Protein AF-A0A3D2CRI0-F1 (afdb_monomer_lite)

Structure (mmCIF, N/CA/C/O backbone):
data_AF-A0A3D2CRI0-F1
#
_entry.id   AF-A0A3D2CRI0-F1
#
loop_
_atom_site.group_PDB
_atom_site.id
_atom_site.type_symbol
_atom_site.label_atom_id
_atom_site.label_alt_id
_atom_site.label_comp_id
_atom_site.label_asym_id
_atom_site.label_entity_id
_atom_site.label_seq_id
_atom_site.pdbx_PDB_ins_code
_atom_site.Cartn_x
_atom_site.Cartn_y
_atom_site.Cartn_z
_atom_site.occupancy
_atom_site.B_iso_or_equiv
_atom_site.auth_seq_id
_atom_site.auth_comp_id
_atom_site.auth_asym_id
_atom_site.auth_atom_id
_atom_site.pdbx_PDB_model_num
ATOM 1 N N . MET A 1 1 ? -3.227 18.587 13.113 1.00 55.28 1 MET A N 1
ATOM 2 C CA . MET A 1 1 ? -2.668 17.455 13.888 1.00 55.28 1 MET A CA 1
ATOM 3 C C . MET A 1 1 ? -3.191 16.168 13.266 1.00 55.28 1 MET A C 1
ATOM 5 O O . MET A 1 1 ? -4.397 16.106 13.072 1.00 55.28 1 MET A O 1
ATOM 9 N N . PRO A 1 2 ? -2.357 15.168 12.920 1.00 62.34 2 PRO A N 1
ATOM 10 C CA . PRO A 1 2 ? -2.826 13.897 12.340 1.00 62.34 2 PRO A CA 1
ATOM 11 C C . PRO A 1 2 ? -3.886 13.183 13.194 1.00 62.34 2 PRO A C 1
ATOM 13 O O . PRO A 1 2 ? -4.631 12.353 12.704 1.00 62.34 2 PRO A O 1
ATOM 16 N N . GLU A 1 3 ? -3.982 13.534 14.472 1.00 68.00 3 GLU A N 1
ATOM 17 C CA . GLU A 1 3 ? -4.976 13.031 15.423 1.00 68.00 3 GLU A CA 1
ATOM 18 C C . GLU A 1 3 ? -6.401 13.568 15.182 1.00 68.00 3 GLU A C 1
ATOM 20 O O . GLU A 1 3 ? -7.350 13.049 15.760 1.00 68.00 3 GLU A O 1
ATOM 25 N N . GLN A 1 4 ? -6.564 14.594 14.336 1.00 80.94 4 GLN A N 1
ATOM 26 C CA . GLN A 1 4 ? -7.856 15.217 14.012 1.00 80.94 4 GLN A CA 1
ATOM 27 C C . GLN A 1 4 ? -8.505 14.663 12.738 1.00 80.94 4 GLN A C 1
ATOM 29 O O . GLN A 1 4 ? -9.619 15.066 12.420 1.00 80.94 4 GLN A O 1
ATOM 34 N N . VAL A 1 5 ? -7.819 13.796 11.984 1.00 87.12 5 VAL A N 1
ATOM 35 C CA . VAL A 1 5 ? -8.399 13.188 10.776 1.00 87.12 5 VAL A CA 1
ATOM 36 C C . VAL A 1 5 ? -9.111 11.889 11.136 1.00 87.12 5 VAL A C 1
ATOM 38 O O . VAL A 1 5 ? -8.727 11.212 12.086 1.00 87.12 5 VAL A O 1
ATOM 41 N N . ASP A 1 6 ? -10.133 11.515 10.374 1.00 86.50 6 ASP A N 1
ATOM 42 C CA . ASP A 1 6 ? -10.847 10.257 10.614 1.00 86.50 6 ASP A CA 1
ATOM 43 C C . ASP A 1 6 ? -10.061 9.044 10.103 1.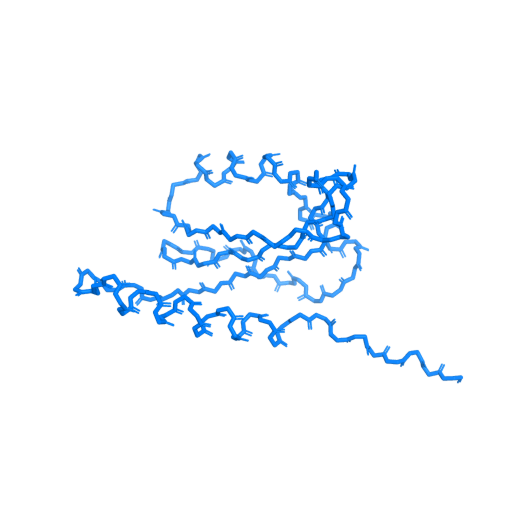00 86.50 6 ASP A C 1
ATOM 45 O O . ASP A 1 6 ? -10.086 7.971 10.709 1.00 86.50 6 ASP A O 1
ATOM 49 N N . VAL A 1 7 ? -9.329 9.218 8.998 1.00 88.50 7 VAL A N 1
ATOM 50 C CA . VAL A 1 7 ? -8.557 8.160 8.338 1.00 88.50 7 VAL A CA 1
ATOM 51 C C . VAL A 1 7 ? -7.265 8.732 7.760 1.00 88.50 7 VAL A C 1
ATOM 53 O O . VAL A 1 7 ? -7.248 9.819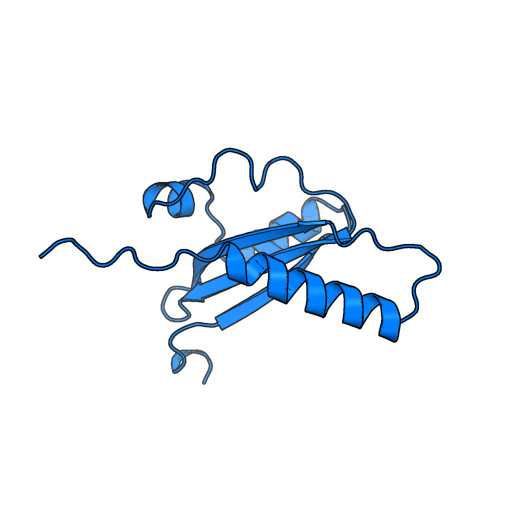 7.185 1.00 88.50 7 VAL A O 1
ATOM 56 N N . ILE A 1 8 ? -6.181 7.969 7.878 1.00 91.69 8 ILE A N 1
ATOM 57 C CA . ILE A 1 8 ? -4.923 8.187 7.167 1.00 91.69 8 ILE A CA 1
ATOM 58 C C . ILE A 1 8 ? -4.812 7.136 6.062 1.00 91.69 8 ILE A C 1
ATOM 60 O O . ILE A 1 8 ? -4.952 5.941 6.321 1.00 91.69 8 ILE A O 1
ATOM 64 N N . VAL A 1 9 ? -4.516 7.583 4.843 1.00 91.81 9 VAL A N 1
ATOM 65 C CA . VAL A 1 9 ? -4.148 6.710 3.723 1.00 91.81 9 VAL A CA 1
ATOM 66 C C . VAL A 1 9 ? -2.627 6.655 3.651 1.00 91.81 9 VAL A C 1
ATOM 68 O O . VAL A 1 9 ? -1.976 7.697 3.562 1.00 91.81 9 VAL A O 1
ATOM 71 N N . THR A 1 10 ? -2.046 5.459 3.681 1.00 93.00 10 THR A N 1
ATOM 72 C CA . THR A 1 10 ? -0.605 5.272 3.468 1.00 93.00 10 THR A CA 1
ATOM 73 C C . THR A 1 10 ? -0.365 4.263 2.363 1.00 93.00 10 THR A C 1
ATOM 75 O O . THR A 1 10 ? -1.198 3.391 2.129 1.00 93.00 10 THR A O 1
ATOM 78 N N . TYR A 1 11 ? 0.773 4.372 1.688 1.00 93.38 11 TYR A N 1
ATOM 79 C CA . TYR A 1 11 ? 1.212 3.350 0.754 1.00 93.38 11 TYR A CA 1
ATOM 80 C C . TYR A 1 11 ? 2.664 2.963 1.018 1.00 93.38 11 TYR A C 1
ATOM 82 O O . TYR A 1 11 ? 3.452 3.757 1.535 1.00 93.38 11 TYR A O 1
ATOM 90 N N . TYR A 1 12 ? 3.017 1.740 0.640 1.00 94.50 12 TYR A N 1
ATOM 91 C CA . TYR A 1 12 ? 4.371 1.212 0.722 1.00 94.50 12 TYR A CA 1
ATOM 92 C C . TYR A 1 12 ? 4.686 0.394 -0.524 1.00 94.50 12 TYR A C 1
ATOM 94 O O . TYR A 1 12 ? 3.935 -0.503 -0.901 1.00 94.50 12 TYR A O 1
ATOM 102 N N . LEU A 1 13 ? 5.809 0.706 -1.169 1.00 93.75 13 LEU A N 1
ATOM 103 C CA . LEU A 1 13 ? 6.306 -0.066 -2.300 1.00 93.75 13 LEU A CA 1
ATOM 104 C C . LEU A 1 13 ? 7.226 -1.175 -1.786 1.00 93.75 13 LEU A C 1
ATOM 106 O O . LEU A 1 13 ? 8.341 -0.912 -1.331 1.00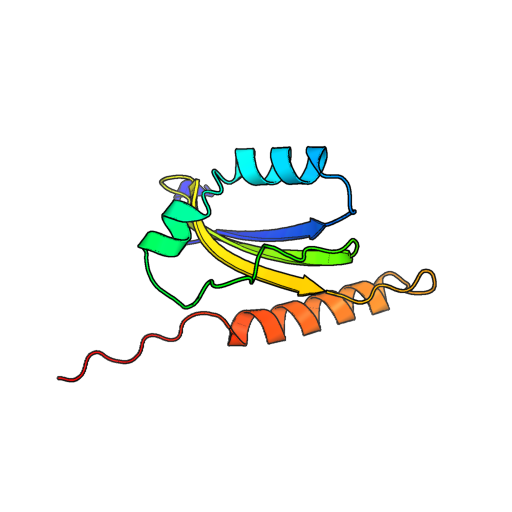 93.75 13 LEU A O 1
ATOM 110 N N . PHE A 1 14 ? 6.766 -2.421 -1.864 1.00 93.44 14 PHE A N 1
ATOM 111 C CA . PHE A 1 14 ? 7.519 -3.555 -1.355 1.00 93.44 14 PHE A CA 1
ATOM 112 C C . PHE A 1 14 ? 8.771 -3.799 -2.197 1.00 93.44 14 PHE A C 1
ATOM 114 O O . PHE A 1 14 ? 8.712 -4.123 -3.382 1.00 93.44 14 PHE A O 1
ATOM 121 N N . ASN A 1 15 ? 9.936 -3.687 -1.569 1.00 92.31 15 ASN A N 1
ATOM 122 C CA . ASN A 1 15 ? 11.226 -3.831 -2.241 1.00 92.31 15 ASN A CA 1
ATOM 123 C C . ASN A 1 15 ? 11.792 -5.262 -2.209 1.00 92.31 15 ASN A C 1
ATOM 125 O O . ASN A 1 15 ? 12.920 -5.484 -2.655 1.00 92.31 15 ASN A O 1
ATOM 129 N N . GLY A 1 16 ? 11.023 -6.229 -1.701 1.00 90.94 16 GLY A N 1
ATOM 130 C CA . GLY A 1 16 ? 11.441 -7.625 -1.579 1.00 90.94 16 GLY A CA 1
ATOM 131 C C . GLY A 1 16 ? 12.262 -7.936 -0.325 1.00 90.94 16 GLY A C 1
ATOM 132 O O . GLY A 1 16 ? 12.701 -9.072 -0.179 1.00 90.94 16 GLY A O 1
ATOM 133 N N . LYS A 1 17 ? 12.489 -6.972 0.581 1.00 93.75 17 LYS A N 1
ATOM 134 C CA . LYS A 1 17 ? 13.242 -7.194 1.825 1.00 93.75 17 LYS A CA 1
ATOM 135 C C . LYS A 1 17 ? 12.292 -7.453 3.002 1.00 93.75 17 LYS A C 1
ATOM 137 O O . LYS A 1 17 ? 11.647 -6.515 3.477 1.00 93.75 17 LYS A O 1
ATOM 142 N N . PRO A 1 18 ? 12.246 -8.682 3.554 1.00 89.19 18 PRO A N 1
ATOM 143 C CA . PRO A 1 18 ? 11.297 -9.029 4.615 1.00 89.19 18 PRO A CA 1
ATOM 144 C C . PRO A 1 18 ? 11.441 -8.180 5.882 1.00 89.19 18 PRO A C 1
ATOM 146 O O . PRO A 1 18 ? 10.443 -7.838 6.504 1.00 89.19 18 PRO A O 1
ATOM 149 N N . ARG A 1 19 ? 12.672 -7.794 6.249 1.00 92.81 19 ARG A N 1
ATOM 150 C CA . ARG A 1 19 ? 12.934 -6.984 7.451 1.00 92.81 19 ARG A CA 1
ATOM 151 C C . ARG A 1 19 ? 12.343 -5.578 7.356 1.00 92.81 19 ARG A C 1
ATOM 153 O O . ARG A 1 19 ? 11.773 -5.091 8.321 1.00 92.81 19 ARG A O 1
ATOM 160 N N . GLU A 1 20 ? 12.464 -4.928 6.202 1.00 93.88 20 GLU A N 1
ATOM 161 C CA . GLU A 1 20 ? 11.904 -3.585 6.010 1.00 93.88 20 GLU A CA 1
ATOM 162 C C . GLU A 1 20 ? 10.373 -3.630 5.982 1.00 93.88 20 GLU A C 1
ATOM 164 O O . GLU A 1 20 ? 9.718 -2.781 6.584 1.00 93.88 20 GLU A O 1
ATOM 169 N N . TYR A 1 21 ? 9.805 -4.674 5.374 1.00 91.69 21 TYR A N 1
ATOM 170 C CA . TYR A 1 21 ? 8.366 -4.912 5.410 1.00 91.69 21 TYR A CA 1
ATOM 171 C C . TYR A 1 21 ? 7.849 -5.202 6.830 1.00 91.69 21 TYR A C 1
ATOM 173 O O . TYR A 1 21 ? 6.806 -4.682 7.223 1.00 91.69 21 TYR A O 1
ATOM 181 N N . ALA A 1 22 ? 8.590 -5.975 7.630 1.00 90.44 22 ALA A N 1
ATOM 182 C CA . ALA A 1 22 ? 8.264 -6.214 9.035 1.00 90.44 22 ALA A CA 1
ATOM 183 C C . ALA A 1 22 ? 8.272 -4.910 9.849 1.00 90.44 22 ALA A C 1
ATOM 185 O O . ALA A 1 22 ? 7.308 -4.641 10.561 1.00 90.44 22 ALA A O 1
ATOM 186 N N . ASN A 1 23 ? 9.293 -4.064 9.673 1.00 92.75 23 ASN A N 1
ATOM 187 C CA . ASN A 1 23 ? 9.368 -2.761 10.338 1.00 92.75 23 ASN A CA 1
ATOM 188 C C . ASN A 1 23 ? 8.191 -1.848 9.945 1.00 92.75 23 ASN A C 1
ATOM 190 O O . ASN A 1 23 ? 7.596 -1.199 10.801 1.00 92.75 23 ASN A O 1
ATOM 194 N N . TYR A 1 24 ? 7.825 -1.809 8.658 1.00 92.00 24 TYR A N 1
ATOM 195 C CA . TYR A 1 24 ? 6.652 -1.060 8.192 1.00 92.00 24 TYR A CA 1
ATOM 196 C C . TYR A 1 24 ? 5.361 -1.551 8.867 1.00 92.00 24 TYR A C 1
ATOM 198 O O . TYR A 1 24 ? 4.580 -0.757 9.394 1.00 92.00 24 TYR A O 1
ATOM 206 N N . ASN A 1 25 ? 5.167 -2.871 8.912 1.00 89.88 25 ASN A N 1
ATOM 207 C CA . ASN A 1 25 ? 4.018 -3.497 9.562 1.00 89.88 25 ASN A CA 1
ATOM 208 C C . ASN A 1 25 ? 3.960 -3.224 11.070 1.00 89.88 25 ASN A C 1
ATOM 210 O O . ASN A 1 25 ? 2.869 -3.036 11.604 1.00 89.88 25 ASN A O 1
ATOM 214 N N . GLU A 1 26 ? 5.104 -3.174 11.750 1.00 88.94 26 GLU A N 1
ATOM 215 C CA . GLU A 1 26 ? 5.189 -2.853 13.177 1.00 88.94 26 GLU A CA 1
ATOM 216 C C . GLU A 1 26 ? 4.701 -1.425 13.462 1.00 88.94 26 GLU A C 1
ATOM 218 O O . GLU A 1 26 ? 3.871 -1.217 14.350 1.00 88.94 26 GLU A O 1
ATOM 223 N N . VAL A 1 27 ? 5.131 -0.449 12.653 1.00 87.25 27 VAL A N 1
ATOM 224 C CA . VAL A 1 27 ? 4.704 0.957 12.777 1.00 87.25 27 VAL A CA 1
ATOM 225 C C . VAL A 1 27 ? 3.188 1.103 12.620 1.00 87.25 27 VAL A C 1
ATOM 227 O O . VAL A 1 27 ? 2.563 1.874 13.352 1.00 87.25 27 VAL A O 1
ATOM 230 N N . LEU A 1 28 ? 2.592 0.343 11.698 1.00 85.31 28 LEU A N 1
ATOM 231 C CA . LEU A 1 28 ? 1.150 0.349 11.435 1.00 85.31 28 LEU A CA 1
ATOM 232 C C . LEU A 1 28 ? 0.348 -0.615 12.316 1.00 85.31 28 LEU A C 1
ATOM 234 O O . LEU A 1 28 ? -0.864 -0.735 12.133 1.00 85.31 28 LEU A O 1
ATOM 238 N N . ARG A 1 29 ? 1.009 -1.316 13.251 1.00 85.25 29 ARG A N 1
ATOM 239 C CA . ARG A 1 29 ? 0.403 -2.353 14.103 1.00 85.25 29 ARG A CA 1
ATOM 240 C C . ARG A 1 29 ? -0.404 -3.365 13.285 1.00 85.25 29 ARG A C 1
ATOM 242 O O . ARG A 1 29 ? -1.503 -3.771 13.667 1.00 85.25 29 ARG A O 1
ATOM 249 N N . PHE A 1 30 ? 0.135 -3.745 12.128 1.00 81.62 30 PHE A N 1
ATOM 250 C CA . PHE A 1 30 ? -0.520 -4.665 11.215 1.00 81.62 30 PHE A CA 1
ATOM 251 C C . PHE A 1 30 ? -0.737 -6.017 11.892 1.00 81.62 30 PHE A C 1
ATOM 253 O O . PHE A 1 30 ? 0.197 -6.668 12.357 1.00 81.62 30 PHE A O 1
ATOM 260 N N . CYS A 1 31 ? -1.990 -6.453 11.903 1.00 77.44 31 CYS A N 1
ATOM 261 C CA . CYS A 1 31 ? -2.407 -7.717 12.477 1.00 77.44 31 CYS A CA 1
ATOM 262 C C . CYS A 1 31 ? -3.379 -8.380 11.503 1.00 77.44 31 CYS A C 1
ATOM 264 O O . CYS A 1 31 ? -4.548 -8.001 11.411 1.00 77.44 31 CYS A O 1
ATOM 266 N N . VAL A 1 32 ? -2.897 -9.389 10.772 1.00 74.94 32 VAL A N 1
ATOM 267 C CA . VAL A 1 32 ? -3.709 -10.108 9.776 1.00 74.94 32 VAL A CA 1
ATOM 268 C C . VAL A 1 32 ? -4.963 -10.728 10.400 1.00 74.94 32 VAL A C 1
ATOM 270 O O . VAL A 1 32 ? -6.036 -10.681 9.808 1.00 74.94 32 VAL A O 1
ATOM 273 N N . TYR A 1 33 ? -4.861 -11.241 11.629 1.00 71.62 33 TYR A N 1
ATOM 274 C CA . TYR A 1 33 ? -5.997 -11.802 12.363 1.00 71.62 33 TYR A CA 1
ATOM 275 C C . TYR A 1 33 ? -7.028 -10.737 12.743 1.00 71.62 33 TYR A C 1
ATOM 277 O O . TYR A 1 33 ? -8.226 -10.987 12.662 1.00 71.62 33 TYR A O 1
ATOM 285 N N . CYS A 1 34 ? -6.569 -9.537 13.095 1.00 72.06 34 CYS A N 1
ATOM 286 C CA . CYS A 1 34 ? -7.425 -8.417 13.463 1.00 72.06 34 CYS A CA 1
ATOM 287 C C . CYS A 1 34 ? -8.215 -7.905 12.251 1.00 72.06 34 CYS A C 1
ATOM 289 O O . CYS A 1 34 ? -9.392 -7.592 12.384 1.00 72.06 34 CYS A O 1
ATOM 291 N N . LEU A 1 35 ? -7.592 -7.900 11.067 1.00 69.56 35 LEU A N 1
ATOM 292 C CA . LEU A 1 35 ? -8.255 -7.562 9.803 1.00 69.56 35 LEU A CA 1
ATOM 293 C C . LEU A 1 35 ? -9.235 -8.646 9.345 1.00 69.56 35 LEU A C 1
ATOM 295 O O . LEU A 1 35 ? -10.321 -8.336 8.866 1.00 69.56 35 LEU A O 1
ATOM 299 N N . ARG A 1 36 ? -8.881 -9.925 9.520 1.00 66.31 36 ARG A N 1
ATOM 300 C CA . ARG A 1 36 ? -9.776 -11.057 9.224 1.00 66.31 36 ARG A CA 1
ATOM 301 C C . ARG A 1 36 ? -11.026 -11.040 10.116 1.00 66.31 36 ARG A C 1
ATOM 303 O O . ARG A 1 36 ? -12.116 -11.343 9.639 1.00 66.31 36 ARG A O 1
ATOM 310 N N . ALA A 1 37 ? -10.879 -10.660 11.389 1.00 57.59 37 ALA A N 1
ATOM 311 C CA . ALA A 1 37 ? -11.966 -10.613 12.368 1.00 57.59 37 ALA A CA 1
ATOM 312 C C . ALA A 1 37 ? -12.984 -9.480 12.123 1.00 57.59 37 ALA A C 1
ATOM 314 O O . ALA A 1 37 ? -14.140 -9.616 12.513 1.00 57.59 37 ALA A O 1
ATOM 315 N N . SER A 1 38 ? -12.597 -8.388 11.450 1.00 56.66 38 SER A N 1
ATOM 316 C CA . SER A 1 38 ? -13.488 -7.259 11.131 1.00 56.66 38 SER A CA 1
ATOM 317 C C . SER A 1 38 ? -14.341 -7.442 9.862 1.00 56.66 38 SER A C 1
ATOM 319 O O . SER A 1 38 ? -15.065 -6.520 9.499 1.00 56.66 38 SER A O 1
ATOM 321 N N . THR A 1 39 ? -14.331 -8.634 9.245 1.00 53.88 39 THR A N 1
ATOM 322 C CA . THR A 1 39 ? -14.995 -9.041 7.979 1.00 53.88 39 THR A CA 1
ATOM 323 C C . THR A 1 39 ? -14.379 -8.505 6.674 1.00 53.88 39 THR A C 1
ATOM 325 O O . THR A 1 39 ? -13.712 -7.477 6.667 1.00 53.88 39 THR A O 1
ATOM 328 N N . TRP A 1 40 ? -14.703 -9.217 5.575 1.00 52.66 40 TRP A N 1
ATOM 329 C CA . TRP A 1 40 ? -14.350 -9.079 4.142 1.00 52.66 40 TRP A CA 1
ATOM 330 C C . TRP A 1 40 ? -13.270 -10.061 3.644 1.00 52.66 40 TRP A C 1
ATOM 332 O O . TRP A 1 40 ? -12.243 -10.264 4.279 1.00 52.66 40 TRP A O 1
ATOM 342 N N . GLN A 1 41 ? -13.576 -10.755 2.538 1.00 51.41 41 GLN A N 1
ATOM 343 C CA . GLN A 1 41 ? -12.898 -11.941 1.984 1.00 51.41 41 GLN A CA 1
ATOM 344 C C . GLN A 1 41 ? -11.377 -11.757 1.792 1.00 51.41 41 GLN A C 1
ATOM 346 O O . GLN A 1 41 ? -10.903 -11.438 0.709 1.00 51.41 41 GLN A O 1
ATOM 351 N N . THR A 1 42 ? -10.595 -11.995 2.841 1.00 53.88 42 THR A N 1
ATOM 352 C CA . THR A 1 42 ? -9.131 -11.813 2.862 1.00 53.88 42 THR A CA 1
ATOM 353 C C . THR A 1 42 ? -8.363 -13.110 2.624 1.00 53.88 42 THR A C 1
ATOM 355 O O . THR A 1 42 ? -7.153 -13.153 2.863 1.00 53.88 42 THR A O 1
ATOM 358 N N . ASN A 1 43 ? -9.025 -14.178 2.157 1.00 49.34 43 ASN A N 1
ATOM 359 C CA . ASN A 1 43 ? -8.319 -15.410 1.816 1.00 49.34 43 ASN A CA 1
ATOM 360 C C . ASN A 1 43 ? -7.265 -15.092 0.739 1.00 49.34 43 ASN A C 1
ATOM 362 O O . ASN A 1 43 ? -7.589 -14.741 -0.392 1.00 49.34 43 ASN A O 1
ATOM 366 N N . ASN A 1 44 ? -5.999 -15.204 1.145 1.00 53.47 44 ASN A N 1
ATOM 367 C CA . ASN A 1 44 ? -4.784 -15.216 0.330 1.00 53.47 44 ASN A CA 1
ATOM 368 C C . ASN A 1 44 ? -4.277 -13.877 -0.253 1.00 53.47 44 ASN A C 1
ATOM 370 O O . ASN A 1 44 ? -3.255 -13.884 -0.936 1.00 53.47 44 ASN A O 1
ATOM 374 N N . GLN A 1 45 ? -4.882 -12.717 0.047 1.00 60.25 45 GLN A N 1
ATOM 375 C CA . GLN A 1 45 ? -4.427 -11.422 -0.519 1.00 60.25 45 GLN A CA 1
ATOM 376 C C . GLN A 1 45 ? -3.040 -10.953 -0.035 1.00 60.25 45 GLN A C 1
ATOM 378 O O . GLN A 1 45 ? -2.428 -10.089 -0.658 1.00 60.25 45 GLN A O 1
ATOM 383 N N . TYR A 1 46 ? -2.523 -11.521 1.058 1.00 65.00 46 TYR A N 1
ATOM 384 C CA . TYR A 1 46 ? -1.244 -11.112 1.657 1.00 65.00 46 TYR A CA 1
ATOM 385 C C . TYR A 1 46 ? -0.140 -12.168 1.537 1.00 65.00 46 TYR A C 1
ATOM 387 O O . TYR A 1 46 ? 0.984 -11.923 1.967 1.00 65.00 46 TYR A O 1
ATOM 395 N N . GLU A 1 47 ? -0.449 -13.338 0.977 1.00 60.84 47 GLU A N 1
ATOM 396 C CA . GLU A 1 47 ? 0.458 -14.494 0.985 1.00 60.84 47 GLU A CA 1
ATOM 397 C C . GLU A 1 47 ? 1.459 -14.475 -0.182 1.00 60.84 47 GLU A C 1
ATOM 399 O O . GLU A 1 47 ? 2.496 -15.122 -0.101 1.00 60.84 47 GLU A O 1
ATOM 404 N N . ASN A 1 48 ? 1.212 -13.664 -1.220 1.00 65.38 48 ASN A N 1
ATOM 405 C CA . ASN A 1 48 ? 2.023 -13.616 -2.445 1.00 65.38 48 ASN A CA 1
ATOM 406 C C . ASN A 1 48 ? 2.537 -12.202 -2.773 1.00 65.38 48 ASN A C 1
ATOM 408 O O . ASN A 1 48 ? 2.441 -11.741 -3.910 1.00 65.38 48 ASN A O 1
ATOM 412 N N . LEU A 1 49 ? 3.067 -11.484 -1.778 1.00 83.88 49 LEU A N 1
ATOM 413 C CA . LEU A 1 49 ? 3.739 -10.204 -2.025 1.00 83.88 49 LEU A CA 1
ATOM 414 C C . LEU A 1 49 ? 5.055 -10.431 -2.777 1.00 83.88 49 LEU A C 1
ATOM 416 O O . LEU A 1 49 ? 5.963 -11.091 -2.272 1.00 83.88 49 LEU A O 1
ATOM 420 N N . ILE A 1 50 ? 5.175 -9.835 -3.962 1.00 89.19 50 ILE A N 1
ATOM 421 C CA . ILE A 1 50 ? 6.395 -9.862 -4.774 1.00 89.19 50 ILE A CA 1
ATOM 422 C C . ILE A 1 50 ? 7.065 -8.491 -4.773 1.00 89.19 50 ILE A C 1
ATOM 424 O O . ILE A 1 50 ? 6.422 -7.460 -4.575 1.00 89.19 50 ILE A O 1
ATOM 428 N N . LYS A 1 51 ? 8.380 -8.450 -5.002 1.00 91.62 51 LYS A N 1
ATOM 429 C CA . LYS A 1 51 ? 9.094 -7.179 -5.176 1.00 91.62 51 LYS A CA 1
ATOM 430 C C . LYS A 1 51 ? 8.400 -6.336 -6.256 1.00 91.62 51 LYS A C 1
ATOM 432 O O . LYS A 1 51 ? 8.126 -6.832 -7.342 1.00 91.62 51 LYS A O 1
ATOM 437 N N . GLY A 1 52 ? 8.146 -5.066 -5.953 1.00 92.38 52 GLY A N 1
ATOM 438 C CA . GLY A 1 52 ? 7.387 -4.154 -6.809 1.00 92.38 52 GLY A CA 1
ATOM 439 C C . GLY A 1 52 ? 5.878 -4.153 -6.545 1.00 92.38 52 GLY A C 1
ATOM 440 O O . GLY A 1 52 ? 5.156 -3.424 -7.216 1.00 92.38 52 GLY A O 1
ATOM 441 N N . SER A 1 53 ? 5.376 -4.925 -5.577 1.00 93.38 53 SER A N 1
ATOM 442 C CA . SER A 1 53 ? 3.996 -4.786 -5.111 1.00 93.38 53 SER A CA 1
ATOM 443 C C . SER A 1 53 ? 3.792 -3.474 -4.355 1.00 93.38 53 SER A C 1
ATOM 445 O O . SER A 1 53 ? 4.525 -3.167 -3.415 1.00 93.38 53 SER A O 1
ATOM 447 N N . LEU A 1 54 ? 2.764 -2.722 -4.738 1.00 94.75 54 LEU A N 1
ATOM 448 C CA . LEU A 1 54 ? 2.224 -1.613 -3.968 1.00 94.75 54 LEU A CA 1
ATOM 449 C C . LEU A 1 54 ? 1.318 -2.169 -2.870 1.00 94.75 54 LEU A C 1
ATOM 451 O O . LEU A 1 54 ? 0.477 -3.026 -3.133 1.00 94.75 54 LEU A O 1
ATOM 455 N N . ILE A 1 55 ? 1.481 -1.670 -1.653 1.00 93.56 55 ILE A N 1
ATOM 456 C CA . ILE A 1 55 ? 0.595 -1.918 -0.517 1.00 93.56 55 ILE A CA 1
ATOM 457 C C . ILE A 1 55 ? -0.105 -0.600 -0.207 1.00 93.56 55 ILE A C 1
ATOM 459 O O . ILE A 1 55 ? 0.571 0.421 -0.101 1.00 93.56 55 ILE A O 1
ATOM 463 N N . LEU A 1 56 ? -1.431 -0.618 -0.097 1.00 93.38 56 LEU A N 1
ATOM 464 C CA . LEU A 1 56 ? -2.263 0.544 0.210 1.00 93.38 56 LEU A CA 1
ATOM 465 C C . LEU A 1 56 ? -3.057 0.272 1.484 1.00 93.38 56 LEU A C 1
ATOM 467 O O . LEU A 1 56 ? -3.775 -0.722 1.568 1.00 93.38 56 LEU A O 1
ATOM 471 N N . ASP A 1 57 ? -2.934 1.181 2.441 1.00 91.38 57 ASP A N 1
ATOM 472 C CA . ASP A 1 57 ? -3.347 0.997 3.824 1.00 91.38 57 ASP A CA 1
ATOM 473 C C . ASP A 1 57 ? -4.247 2.138 4.292 1.00 91.38 57 ASP A C 1
ATOM 475 O O . ASP A 1 57 ? -3.904 3.313 4.145 1.00 91.38 57 ASP A O 1
ATOM 479 N N . LEU A 1 58 ? -5.372 1.781 4.914 1.00 90.50 58 LEU A N 1
ATOM 480 C CA . LEU A 1 58 ? -6.247 2.713 5.622 1.00 90.50 58 LEU A CA 1
ATOM 481 C C . LEU A 1 58 ? -6.081 2.540 7.121 1.00 90.50 58 LEU A C 1
ATOM 483 O O . LEU A 1 58 ? -6.287 1.451 7.662 1.00 90.50 58 LEU A O 1
ATOM 487 N N . VAL A 1 59 ? -5.723 3.630 7.789 1.00 88.94 59 VAL A N 1
ATOM 488 C CA . VAL A 1 59 ? -5.356 3.646 9.201 1.00 88.94 59 VAL A CA 1
ATOM 489 C C . VAL A 1 59 ? -6.280 4.590 9.956 1.00 88.94 59 VAL A C 1
ATOM 491 O O . VAL A 1 59 ? -6.369 5.774 9.642 1.00 88.94 59 VAL A O 1
ATOM 494 N N . GLU A 1 60 ? -6.925 4.082 10.999 1.00 87.75 60 GLU A N 1
ATOM 495 C CA . GLU A 1 60 ? -7.611 4.899 11.997 1.00 87.75 60 GLU A CA 1
ATOM 496 C C . GLU A 1 60 ? -6.554 5.524 12.933 1.00 87.75 60 GLU A C 1
ATOM 498 O O . GLU A 1 60 ? -5.879 4.789 13.670 1.00 87.75 60 GLU A O 1
ATOM 503 N N . PRO A 1 61 ? -6.386 6.859 12.953 1.00 86.75 61 PRO A N 1
ATOM 504 C CA . PRO A 1 61 ? -5.267 7.494 13.647 1.00 86.75 61 PRO A CA 1
ATOM 505 C C . PRO A 1 61 ? -5.368 7.411 15.170 1.00 86.75 61 PRO A C 1
ATOM 507 O O . PRO A 1 61 ? -4.334 7.288 15.824 1.00 86.75 61 PRO A O 1
ATOM 510 N N . LYS A 1 62 ? -6.586 7.398 15.737 1.00 83.38 62 LYS A N 1
ATOM 511 C CA . LYS A 1 62 ? -6.813 7.354 17.196 1.00 83.38 62 LYS A CA 1
ATOM 512 C C . LYS A 1 62 ? -6.091 6.185 17.867 1.00 83.38 62 LYS A C 1
ATOM 514 O O . LYS A 1 62 ? -5.477 6.354 18.913 1.00 83.38 62 LYS A O 1
ATOM 519 N N . ASN A 1 63 ? -6.132 5.012 17.234 1.00 79.44 63 ASN A N 1
ATOM 520 C CA . ASN A 1 63 ? -5.538 3.781 17.761 1.00 79.44 63 ASN A CA 1
ATOM 521 C C . ASN A 1 63 ? -4.353 3.269 16.926 1.00 79.44 63 ASN A C 1
ATOM 523 O O . ASN A 1 63 ? -3.769 2.232 17.259 1.00 79.44 63 ASN A O 1
ATOM 527 N N . LYS A 1 64 ? -4.002 3.982 15.843 1.00 80.19 64 LYS A N 1
ATOM 528 C CA . LYS A 1 64 ? -3.094 3.517 14.780 1.00 80.19 64 LYS A CA 1
ATOM 529 C C . LYS A 1 64 ? -3.482 2.123 14.288 1.00 80.19 64 LYS A C 1
ATOM 531 O O . LYS A 1 64 ? -2.637 1.245 14.142 1.00 80.19 64 LYS A O 1
ATOM 536 N N . ARG A 1 65 ? -4.786 1.898 14.126 1.00 81.19 65 ARG A N 1
ATOM 537 C CA . ARG A 1 65 ? -5.332 0.601 13.733 1.00 81.19 65 ARG A CA 1
ATOM 538 C C . ARG A 1 65 ? -5.444 0.561 12.219 1.00 81.19 65 ARG A C 1
ATOM 540 O O . ARG A 1 65 ? -6.130 1.402 11.643 1.00 81.19 65 ARG A O 1
ATOM 547 N N . LEU A 1 66 ? -4.813 -0.427 11.589 1.00 85.81 66 LEU A N 1
ATOM 548 C CA . LEU A 1 66 ? -5.071 -0.718 10.185 1.00 85.81 66 LEU A CA 1
ATOM 549 C C . LEU A 1 66 ? -6.480 -1.307 10.049 1.00 85.81 66 LEU A C 1
ATOM 551 O O . LEU A 1 66 ? -6.781 -2.327 10.667 1.00 85.81 66 LEU A O 1
ATOM 555 N N . VAL A 1 67 ? -7.340 -0.642 9.280 1.00 85.69 67 VAL A N 1
ATOM 556 C CA . VAL A 1 67 ? -8.746 -1.036 9.083 1.00 85.69 67 VAL A CA 1
ATOM 557 C C . VAL A 1 67 ? -8.984 -1.695 7.728 1.00 85.69 67 VAL A C 1
ATOM 559 O O . VAL A 1 67 ? -9.947 -2.437 7.567 1.00 85.69 67 VAL A O 1
ATOM 562 N N . TRP A 1 68 ? -8.096 -1.461 6.763 1.00 87.12 68 TRP A N 1
ATOM 563 C CA . TRP A 1 68 ? -8.120 -2.107 5.457 1.00 87.12 68 TRP A CA 1
ATOM 564 C C . TRP A 1 68 ? -6.731 -2.059 4.824 1.00 87.12 68 TRP A C 1
ATOM 566 O O . TRP A 1 68 ? -5.999 -1.085 5.007 1.00 87.12 68 TRP A O 1
ATOM 576 N N . ARG A 1 69 ? -6.396 -3.109 4.070 1.00 89.69 69 ARG A N 1
ATOM 577 C CA . ARG A 1 69 ? -5.172 -3.212 3.275 1.00 89.69 69 ARG A CA 1
ATOM 578 C C . ARG A 1 69 ? -5.474 -3.855 1.936 1.00 89.69 69 ARG A C 1
ATOM 580 O O . ARG A 1 69 ? -6.049 -4.945 1.910 1.00 89.69 69 ARG A O 1
ATOM 587 N N . SER A 1 70 ? -4.969 -3.253 0.870 1.00 88.88 70 SER A N 1
ATOM 588 C CA . SER A 1 70 ? -4.869 -3.866 -0.453 1.00 88.88 70 SER A CA 1
ATOM 589 C C . SER A 1 70 ? -3.407 -4.022 -0.870 1.00 88.88 70 SER A C 1
ATOM 591 O O . SER A 1 70 ? -2.543 -3.251 -0.450 1.00 88.88 70 SER A O 1
ATOM 593 N N . ALA A 1 71 ? -3.125 -5.026 -1.698 1.00 90.38 71 ALA A N 1
ATOM 594 C CA . ALA A 1 71 ? -1.816 -5.265 -2.291 1.00 90.38 71 ALA A CA 1
ATOM 595 C C . ALA A 1 71 ? -1.964 -5.524 -3.796 1.00 90.38 71 ALA A C 1
ATOM 597 O O . ALA A 1 71 ? -2.832 -6.288 -4.212 1.00 90.38 71 ALA A O 1
ATOM 598 N N . TYR A 1 72 ? -1.118 -4.895 -4.613 1.00 90.56 72 TYR A N 1
ATOM 599 C CA . TYR A 1 72 ? -1.202 -4.952 -6.072 1.00 90.56 72 TYR A CA 1
ATOM 600 C C . TYR A 1 72 ? 0.201 -4.974 -6.702 1.00 90.56 72 TYR A C 1
ATOM 602 O O . TYR A 1 72 ? 1.014 -4.105 -6.387 1.00 90.56 72 TYR A O 1
ATOM 610 N N . PRO A 1 73 ? 0.535 -5.935 -7.579 1.00 92.25 73 PRO A N 1
ATOM 611 C CA . PRO A 1 73 ? 1.822 -5.958 -8.276 1.00 92.25 73 PRO A CA 1
ATOM 612 C C . PRO A 1 73 ? 1.893 -4.858 -9.348 1.00 92.25 73 PRO A C 1
ATOM 614 O O . PRO A 1 73 ? 1.105 -4.862 -10.288 1.00 92.25 73 PRO A O 1
ATOM 617 N N . LEU A 1 74 ? 2.853 -3.928 -9.248 1.00 91.56 74 LEU A N 1
ATOM 618 C CA . LEU A 1 74 ? 2.991 -2.834 -10.227 1.00 91.56 74 LEU A CA 1
ATOM 619 C C . LEU A 1 74 ? 3.665 -3.250 -11.542 1.00 91.56 74 LEU A C 1
ATOM 621 O O . LEU A 1 74 ? 3.647 -2.468 -12.488 1.00 91.56 74 LEU A O 1
ATOM 625 N N . ASN A 1 75 ? 4.276 -4.441 -11.609 1.00 86.00 75 ASN A N 1
ATOM 626 C CA . ASN A 1 75 ? 5.071 -4.892 -12.760 1.00 86.00 75 ASN A CA 1
ATOM 627 C C . ASN A 1 75 ? 6.075 -3.809 -13.219 1.00 86.00 75 ASN A C 1
ATOM 629 O O . ASN A 1 75 ? 6.061 -3.361 -14.369 1.00 86.00 75 ASN A O 1
ATOM 633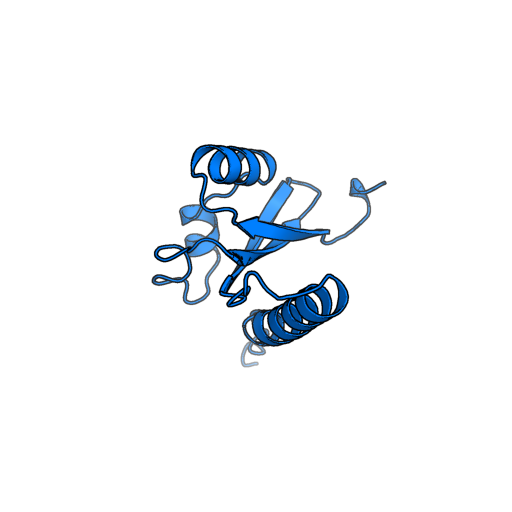 N N . ILE A 1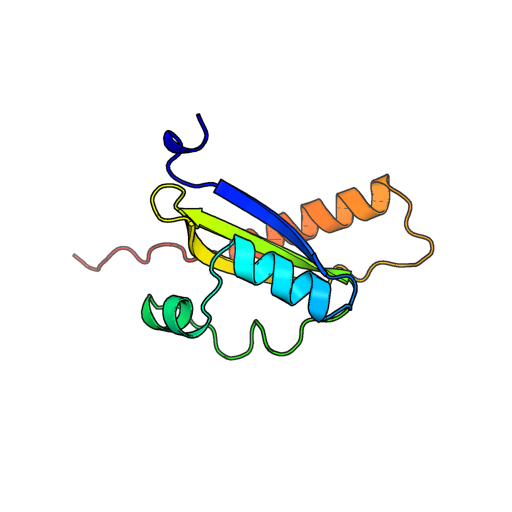 76 ? 6.900 -3.341 -12.275 1.00 89.19 76 ILE A N 1
ATOM 634 C CA . ILE A 1 76 ? 7.928 -2.320 -12.523 1.00 89.19 76 ILE A CA 1
ATOM 635 C C . ILE A 1 76 ? 9.008 -2.909 -13.435 1.00 89.19 76 ILE A C 1
ATOM 637 O O . ILE A 1 76 ? 9.580 -3.954 -13.117 1.00 89.19 76 ILE A O 1
ATOM 641 N N . ASP A 1 77 ? 9.298 -2.217 -14.532 1.00 87.75 77 ASP A N 1
ATOM 642 C CA . ASP A 1 77 ? 10.400 -2.518 -15.441 1.00 87.75 77 ASP A CA 1
ATOM 643 C C . ASP A 1 77 ? 11.637 -1.696 -15.047 1.00 87.75 77 ASP A C 1
ATOM 645 O O . ASP A 1 77 ? 11.535 -0.577 -14.547 1.00 87.75 77 ASP A O 1
ATOM 649 N N . VAL A 1 78 ? 12.832 -2.234 -15.289 1.00 87.81 78 VAL A N 1
ATOM 650 C CA . VAL A 1 78 ? 14.100 -1.520 -15.056 1.00 87.81 78 VAL A CA 1
ATOM 651 C C . VAL A 1 78 ? 14.211 -0.262 -15.930 1.00 87.81 78 VAL A C 1
ATOM 653 O O . VAL A 1 78 ? 14.948 0.659 -15.585 1.00 87.81 78 VAL A O 1
ATOM 656 N N . LYS A 1 79 ? 13.495 -0.222 -17.057 1.00 92.00 79 LYS A N 1
ATOM 657 C CA . LYS A 1 79 ? 13.456 0.907 -17.991 1.00 92.00 79 LYS A CA 1
ATOM 658 C C . LYS A 1 79 ? 12.421 1.970 -17.631 1.00 92.00 79 LYS A C 1
ATOM 660 O O . LYS A 1 79 ? 12.468 3.033 -18.244 1.00 92.00 79 LYS A O 1
ATOM 665 N N . ASP A 1 80 ? 11.528 1.698 -16.677 1.00 91.31 80 ASP A N 1
ATOM 666 C CA . ASP A 1 80 ? 10.517 2.671 -16.272 1.00 91.31 80 ASP A CA 1
ATOM 667 C C . ASP A 1 80 ? 11.195 3.928 -15.713 1.00 91.31 80 ASP A C 1
ATOM 669 O O . ASP A 1 80 ? 12.011 3.871 -14.787 1.00 91.31 80 ASP A O 1
ATOM 673 N N . ASN A 1 81 ? 10.823 5.085 -16.243 1.00 94.19 81 ASN A N 1
ATOM 674 C CA . ASN A 1 81 ? 11.198 6.370 -15.676 1.00 94.19 81 ASN A CA 1
ATOM 675 C C . ASN A 1 81 ? 10.219 6.804 -14.565 1.00 94.19 81 ASN A C 1
ATOM 677 O O . ASN A 1 81 ? 9.228 6.137 -14.260 1.00 94.19 81 ASN A O 1
ATOM 681 N N . SER A 1 82 ? 10.491 7.948 -13.931 1.00 93.06 82 SER A N 1
ATOM 682 C CA . SER A 1 82 ? 9.674 8.450 -12.819 1.00 93.06 82 SER A CA 1
ATOM 683 C C . SER A 1 82 ? 8.221 8.753 -13.202 1.00 93.06 82 SER A C 1
ATOM 685 O O . SER A 1 82 ? 7.337 8.581 -12.364 1.00 93.06 82 SER A O 1
ATOM 687 N N . ALA A 1 83 ? 7.958 9.184 -14.439 1.00 96.25 83 ALA A N 1
ATOM 688 C CA . ALA A 1 83 ? 6.609 9.470 -14.917 1.00 96.25 83 ALA A CA 1
ATOM 689 C C . ALA A 1 83 ? 5.821 8.174 -15.153 1.00 96.25 83 ALA A C 1
ATOM 691 O O . ALA A 1 83 ? 4.699 8.052 -14.665 1.00 96.25 83 ALA A O 1
ATOM 692 N N . GLU A 1 84 ? 6.439 7.189 -15.807 1.00 96.00 8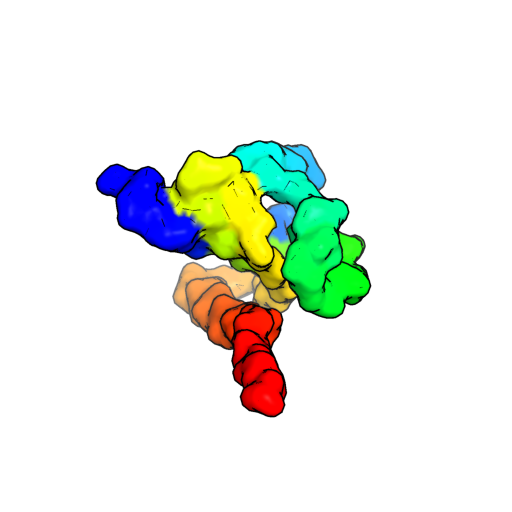4 GLU A N 1
ATOM 693 C CA . GLU A 1 84 ? 5.845 5.867 -16.058 1.00 96.00 84 GLU A CA 1
ATOM 694 C C . GLU A 1 84 ? 5.542 5.136 -14.745 1.00 96.00 84 GLU A C 1
ATOM 696 O O . GLU A 1 84 ? 4.448 4.604 -14.552 1.00 96.00 84 GLU A O 1
ATOM 701 N N . LEU A 1 85 ? 6.477 5.167 -13.789 1.00 93.06 85 LEU A N 1
ATOM 702 C CA . LEU A 1 85 ? 6.262 4.577 -12.470 1.00 93.06 85 LEU A CA 1
ATOM 703 C C . LEU A 1 85 ? 5.119 5.269 -11.714 1.00 93.06 85 LEU A C 1
ATOM 705 O O . LEU A 1 85 ? 4.293 4.597 -11.095 1.00 93.06 85 LEU A O 1
ATOM 709 N N . ASN A 1 86 ? 5.050 6.602 -11.762 1.00 94.38 86 ASN A N 1
ATOM 710 C CA . ASN A 1 86 ? 3.963 7.342 -11.129 1.00 94.38 86 ASN A CA 1
ATOM 711 C C . ASN A 1 86 ? 2.604 7.007 -11.764 1.00 94.38 86 ASN A C 1
ATOM 713 O O . ASN A 1 86 ? 1.624 6.829 -11.042 1.00 94.38 86 ASN A O 1
ATOM 717 N N . GLU A 1 87 ? 2.542 6.863 -13.088 1.00 96.19 87 GLU A N 1
ATOM 718 C CA . GLU A 1 87 ? 1.323 6.448 -13.783 1.00 96.19 87 GLU A CA 1
ATOM 719 C C . GLU A 1 87 ? 0.879 5.044 -13.345 1.00 96.19 87 GLU A C 1
ATOM 721 O O . GLU A 1 87 ? -0.278 4.856 -12.963 1.00 96.19 87 GLU A O 1
ATOM 726 N N . LYS A 1 88 ? 1.808 4.079 -13.282 1.00 95.50 88 LYS A N 1
ATOM 727 C CA . LYS A 1 88 ? 1.532 2.726 -12.767 1.00 95.50 88 LYS A CA 1
ATOM 728 C C . LYS A 1 88 ? 0.991 2.756 -11.336 1.00 95.50 88 LYS A C 1
ATOM 730 O O . LYS A 1 88 ? 0.043 2.035 -11.027 1.00 95.50 88 LYS A O 1
ATOM 735 N N . ILE A 1 89 ? 1.553 3.600 -10.465 1.00 94.94 89 ILE A N 1
ATOM 736 C CA . ILE A 1 89 ? 1.060 3.777 -9.090 1.00 94.94 89 ILE A CA 1
ATOM 737 C C . ILE A 1 89 ? -0.368 4.333 -9.096 1.00 94.94 89 ILE A C 1
ATOM 739 O O . ILE A 1 89 ? -1.224 3.791 -8.401 1.00 94.94 89 ILE A O 1
ATOM 743 N N . GLN A 1 90 ? -0.657 5.377 -9.877 1.00 95.94 90 GLN A N 1
ATOM 744 C CA . GLN A 1 90 ? -1.998 5.971 -9.942 1.00 95.94 90 GLN A CA 1
ATOM 745 C C . GLN A 1 90 ? -3.047 4.976 -10.460 1.00 95.94 90 GLN A C 1
ATOM 747 O O . GLN A 1 90 ? -4.124 4.852 -9.871 1.00 95.94 90 GLN A O 1
ATOM 752 N N . GLN A 1 91 ? -2.714 4.222 -11.511 1.00 95.56 91 GLN A N 1
ATOM 753 C CA . GLN A 1 91 ? -3.567 3.162 -12.049 1.00 95.56 91 GLN A CA 1
ATOM 754 C C . GLN A 1 91 ? -3.814 2.065 -11.005 1.00 95.56 91 GLN A C 1
ATOM 756 O O . GLN A 1 91 ? -4.960 1.681 -10.768 1.00 95.56 91 GLN A O 1
ATOM 761 N N . ALA A 1 92 ? -2.762 1.604 -10.324 1.00 94.06 92 ALA A N 1
ATOM 762 C CA . ALA A 1 92 ? -2.885 0.603 -9.271 1.00 94.06 92 ALA A CA 1
ATOM 763 C C . ALA A 1 92 ? -3.749 1.096 -8.109 1.00 94.06 92 ALA A C 1
ATOM 765 O O . ALA A 1 92 ? -4.623 0.365 -7.660 1.00 94.06 92 ALA A O 1
ATOM 766 N N . VAL A 1 93 ? -3.571 2.343 -7.663 1.00 94.62 93 VAL A N 1
ATOM 767 C CA . VAL A 1 93 ? -4.410 2.948 -6.621 1.00 94.62 93 VAL A CA 1
ATOM 768 C C . VAL A 1 93 ? -5.877 2.965 -7.056 1.00 94.62 93 VAL A C 1
ATOM 770 O O . VAL A 1 93 ? -6.737 2.559 -6.278 1.00 94.62 93 VAL A O 1
ATOM 773 N N . SER A 1 94 ? -6.174 3.353 -8.301 1.00 93.88 94 SER A N 1
ATOM 774 C CA . SER A 1 94 ? -7.539 3.312 -8.843 1.00 93.88 94 SER A CA 1
ATOM 775 C C . SER A 1 94 ? -8.139 1.902 -8.786 1.00 93.88 94 SER A C 1
ATOM 777 O O . SER A 1 94 ? -9.248 1.729 -8.283 1.00 93.88 94 SER A O 1
ATOM 779 N N . VAL A 1 95 ? -7.380 0.881 -9.201 1.00 91.56 95 VAL A N 1
ATOM 780 C CA . VAL A 1 95 ? -7.805 -0.527 -9.140 1.00 91.56 95 VAL A CA 1
ATOM 781 C C . VAL A 1 95 ? -8.003 -0.992 -7.695 1.00 91.56 95 VAL A C 1
ATOM 783 O O . VAL A 1 95 ? -9.030 -1.589 -7.375 1.00 91.56 95 VAL A O 1
ATOM 786 N N . MET A 1 96 ? -7.066 -0.688 -6.797 1.00 90.06 96 MET A N 1
ATOM 787 C CA . MET A 1 96 ? -7.136 -1.061 -5.382 1.00 90.06 96 MET A CA 1
ATOM 788 C C . MET A 1 96 ? -8.377 -0.485 -4.696 1.00 90.06 96 MET A C 1
ATOM 790 O O . MET A 1 96 ? -9.010 -1.184 -3.906 1.00 90.06 96 MET A O 1
ATOM 794 N N . TRP A 1 97 ? -8.767 0.750 -5.027 1.00 89.12 97 TRP A N 1
ATOM 795 C CA . TRP A 1 97 ? -9.981 1.369 -4.491 1.00 89.12 97 TRP A CA 1
ATOM 796 C C . TRP A 1 97 ? -11.262 0.646 -4.900 1.00 89.12 97 TRP A C 1
ATOM 798 O O . TRP A 1 97 ? -12.204 0.610 -4.113 1.00 89.12 97 TRP A O 1
ATOM 808 N N . THR A 1 98 ? -11.306 0.005 -6.072 1.00 87.38 98 THR A N 1
ATOM 809 C CA . THR A 1 98 ? -12.472 -0.813 -6.461 1.00 87.38 98 THR A CA 1
ATOM 810 C C . THR A 1 98 ? -12.648 -2.052 -5.577 1.00 87.38 98 THR A C 1
ATOM 812 O O . THR A 1 98 ? -13.753 -2.577 -5.469 1.00 87.38 98 THR A O 1
ATOM 815 N N . MET A 1 99 ? -11.576 -2.498 -4.909 1.00 83.25 99 MET A N 1
ATOM 816 C CA . MET A 1 99 ? -11.601 -3.600 -3.943 1.00 83.25 99 MET A CA 1
ATOM 817 C C . MET A 1 99 ? -11.982 -3.139 -2.535 1.00 83.25 99 MET A C 1
ATOM 819 O O . MET A 1 99 ? -12.160 -3.980 -1.649 1.00 83.25 99 MET A O 1
ATOM 823 N N . TYR A 1 100 ? -12.062 -1.825 -2.296 1.00 83.94 100 TYR A N 1
ATOM 824 C CA . TYR A 1 100 ? -12.495 -1.320 -1.006 1.00 83.94 100 TYR A CA 1
ATOM 825 C C . TYR A 1 100 ? -13.954 -1.724 -0.769 1.00 83.94 100 TYR A C 1
ATOM 827 O O . TYR A 1 100 ? -14.809 -1.485 -1.628 1.00 83.94 100 TYR A O 1
ATOM 835 N N . PRO A 1 101 ? -14.252 -2.323 0.393 1.00 75.75 101 PRO A N 1
ATOM 836 C CA . PRO A 1 101 ? -15.598 -2.671 0.788 1.00 75.75 101 PRO A CA 1
ATOM 837 C C . PRO A 1 101 ? -16.630 -1.558 0.602 1.00 75.75 101 PRO A C 1
ATOM 839 O O . PRO A 1 101 ? -16.702 -0.620 1.395 1.00 75.75 101 PRO A O 1
ATOM 842 N N . GLN A 1 102 ? -17.489 -1.676 -0.409 1.00 69.75 102 GLN A N 1
ATOM 843 C CA . GLN A 1 102 ? -18.683 -0.840 -0.474 1.00 69.75 102 GLN A CA 1
ATOM 844 C C . GLN A 1 102 ? -19.705 -1.408 0.499 1.00 69.75 102 GLN A C 1
ATOM 846 O O . GLN A 1 102 ? -20.043 -2.589 0.421 1.00 69.75 102 GLN A O 1
ATOM 851 N N . SER A 1 103 ? -20.200 -0.598 1.432 1.00 58.31 103 SER A N 1
ATOM 852 C CA . SER A 1 103 ? -21.273 -1.033 2.319 1.00 58.31 103 SER A CA 1
ATOM 853 C C . SER A 1 103 ? -22.424 -1.576 1.470 1.00 58.31 103 SER A C 1
ATOM 855 O O . SER A 1 103 ? -23.086 -0.808 0.770 1.00 58.31 103 SER A O 1
ATOM 857 N N . LYS A 1 104 ? -22.694 -2.886 1.529 1.00 51.00 104 LYS A N 1
ATOM 858 C CA . LYS A 1 104 ? -24.032 -3.361 1.183 1.00 51.00 104 LYS A CA 1
ATOM 859 C C . LYS A 1 104 ? -24.946 -2.655 2.171 1.00 51.00 104 LYS A C 1
ATOM 861 O O . LYS A 1 104 ? -24.778 -2.838 3.376 1.00 51.00 104 LYS A O 1
ATOM 866 N N . SER A 1 105 ? -25.838 -1.804 1.673 1.00 45.12 105 SER A N 1
ATOM 867 C CA . SER A 1 105 ? -26.953 -1.299 2.466 1.00 45.12 105 SER A CA 1
ATOM 868 C C . SER A 1 105 ? -27.553 -2.483 3.221 1.00 45.12 105 SER A C 1
ATOM 870 O O . SER A 1 105 ? -27.906 -3.487 2.593 1.00 45.12 105 SER A O 1
ATOM 872 N N . LEU A 1 106 ? -27.594 -2.397 4.552 1.00 42.09 106 LEU A N 1
ATOM 873 C CA . LEU A 1 106 ? -28.351 -3.342 5.366 1.00 42.09 106 LEU A CA 1
ATOM 874 C C . LEU A 1 106 ? -29.769 -3.408 4.772 1.00 42.09 106 LEU A C 1
ATOM 876 O O . LEU A 1 106 ? -30.344 -2.344 4.531 1.00 42.09 106 LEU A O 1
ATOM 880 N N . PRO A 1 107 ? -30.308 -4.597 4.441 1.00 42.78 107 PRO A N 1
ATOM 881 C CA . PRO A 1 107 ? -31.703 -4.684 4.042 1.00 42.78 107 PRO A CA 1
ATOM 882 C C . PRO A 1 107 ? -32.558 -4.151 5.197 1.00 42.78 107 PRO A C 1
ATOM 884 O O . PRO A 1 107 ? -32.327 -4.526 6.348 1.00 42.78 107 PRO A O 1
ATOM 887 N N . ASN A 1 108 ? -33.455 -3.220 4.854 1.00 39.25 108 ASN A N 1
ATOM 888 C CA . ASN A 1 108 ? -34.444 -2.614 5.749 1.00 39.25 108 ASN A CA 1
ATOM 889 C C . ASN A 1 108 ? -35.261 -3.663 6.507 1.00 39.25 108 ASN A C 1
ATOM 891 O O . ASN A 1 108 ? -35.580 -4.708 5.891 1.00 39.25 108 ASN A O 1
#

Radius of gyration: 15.09 Å; chains: 1; bounding box: 48×33×36 Å

Sequence (108 aa):
MPEQVDVIVTYYLFNGKPREYANYNEVLRFCVYCLRASTWQTNNQYENLIKGSLILDLVEPKNKRLVWRSAYPLNIDVKDNSAELNEKIQQAVSVMWTMYPQSKSLPN

Secondary structure (DSSP, 8-state):
-GGG-S-EEEEEE--S-HHHHHHHHHHTT--HHHHHHT-S--TTTTTT--TTEEEEEEEETTTTEEEEEEEEE----TT--HHHHHHHHHHHHHHHHHTS--------

Foldseek 3Di:
DLLPDQKDKDKDQAQPDVVVVVVVCVQLVPDPVVQVVLDDPPPPQPVDDDHQKMKIFIAGPNVSHTNDIGIDRLPDDPPDDPVNSVVSVVVVVVVRVVRPDDDPPDDD

pLDDT: mean 81.9, std 15.09, range [39.25, 96.25]